Protein AF-A0A5C6TYP8-F1 (afdb_monomer_lite)

Sequence (154 aa):
MRGVDEVHIGLNDLHLEMKCRFMFQPLADGHVDRMAALLRDAQIPFGIGGVARVGEGLLPAELLLAEHARLGSTAAILSRTFHRQARSVHEIEAQMDFSDEVRKLREAYRAHCAAEPAVLESQHARVRAIVEQIVAKAAATGSGNTTATGNANG

Organism: NCBI:txid392597

Structure (mmCIF, N/CA/C/O backbone):
data_AF-A0A5C6TYP8-F1
#
_entry.id   AF-A0A5C6TYP8-F1
#
loop_
_atom_site.group_PDB
_atom_site.id
_atom_site.type_symbol
_atom_site.label_atom_id
_atom_site.label_alt_id
_atom_site.label_comp_id
_atom_site.label_asym_id
_atom_site.label_entity_id
_atom_site.label_seq_id
_atom_site.pdbx_PDB_ins_code
_atom_site.Cartn_x
_atom_site.Cartn_y
_atom_site.Cartn_z
_atom_site.occupancy
_atom_site.B_iso_or_equiv
_atom_site.auth_seq_id
_atom_site.auth_comp_id
_atom_site.auth_asym_id
_atom_site.auth_atom_id
_atom_site.pdbx_PDB_model_num
ATOM 1 N N . MET A 1 1 ? -9.714 -10.823 -21.431 1.00 51.03 1 MET A N 1
ATOM 2 C CA . MET A 1 1 ? -10.756 -9.774 -21.372 1.00 51.03 1 MET A CA 1
ATOM 3 C C . MET A 1 1 ? -10.316 -8.626 -22.273 1.00 51.03 1 MET A C 1
ATOM 5 O O . MET A 1 1 ? -9.172 -8.223 -22.163 1.00 51.03 1 MET A O 1
ATOM 9 N N . ARG A 1 2 ? -11.150 -8.158 -23.212 1.00 57.44 2 ARG A N 1
ATOM 10 C CA . ARG A 1 2 ? -10.905 -6.915 -23.969 1.00 57.44 2 ARG A CA 1
ATOM 11 C C . ARG A 1 2 ? -11.829 -5.856 -23.371 1.00 57.44 2 ARG A C 1
ATOM 13 O O . ARG A 1 2 ? -13.038 -6.038 -23.462 1.00 57.44 2 ARG A O 1
ATOM 20 N N . GLY A 1 3 ? -11.281 -4.827 -22.724 1.00 82.31 3 GLY A N 1
ATOM 21 C CA . GLY A 1 3 ? -12.069 -3.699 -22.207 1.00 82.31 3 GLY A CA 1
ATOM 22 C C . GLY A 1 3 ? -11.583 -3.063 -20.900 1.00 82.31 3 GLY A C 1
ATOM 23 O O . GLY A 1 3 ? -12.085 -2.002 -20.555 1.00 82.31 3 GLY A O 1
ATOM 24 N N . VAL A 1 4 ? -10.635 -3.676 -20.182 1.00 84.75 4 VAL A N 1
ATOM 25 C CA . VAL A 1 4 ? -10.037 -3.110 -18.960 1.00 84.75 4 VAL A CA 1
ATOM 26 C C . VAL A 1 4 ? -8.524 -3.269 -19.044 1.00 84.75 4 VAL A C 1
ATOM 28 O O . VAL A 1 4 ? -8.046 -4.398 -19.145 1.00 84.75 4 VAL A O 1
ATOM 31 N N . ASP A 1 5 ? -7.804 -2.148 -19.016 1.00 90.50 5 ASP A N 1
ATOM 32 C CA . ASP A 1 5 ? -6.338 -2.117 -19.102 1.00 90.50 5 ASP A CA 1
ATOM 33 C C . ASP A 1 5 ? -5.668 -2.197 -17.720 1.00 90.50 5 ASP A C 1
ATOM 35 O O . ASP A 1 5 ? -4.598 -2.784 -17.581 1.00 90.50 5 ASP A O 1
ATOM 39 N N . GLU A 1 6 ? -6.310 -1.645 -16.687 1.00 93.00 6 GLU A N 1
ATOM 40 C CA . GLU A 1 6 ? -5.842 -1.656 -15.299 1.00 93.00 6 GLU A CA 1
ATOM 41 C C . GLU A 1 6 ? -7.031 -1.496 -14.338 1.00 93.00 6 GLU A C 1
ATOM 43 O O . GLU A 1 6 ? -8.046 -0.881 -14.679 1.00 93.00 6 GLU A O 1
ATOM 48 N N . VAL A 1 7 ? -6.912 -2.038 -13.125 1.00 95.81 7 VAL A N 1
ATOM 49 C CA . VAL A 1 7 ? -7.909 -1.888 -12.054 1.00 95.81 7 VAL A CA 1
ATOM 50 C C . VAL A 1 7 ? -7.309 -1.152 -10.861 1.00 95.81 7 VAL A C 1
ATOM 52 O O . VAL A 1 7 ? -6.197 -1.439 -10.440 1.00 95.81 7 VAL A O 1
ATOM 55 N N . HIS A 1 8 ? -8.063 -0.244 -10.243 1.00 96.56 8 HIS A N 1
ATOM 56 C CA . HIS A 1 8 ? -7.688 0.338 -8.956 1.00 96.56 8 HIS A CA 1
ATOM 57 C C . HIS A 1 8 ? -8.699 -0.049 -7.873 1.00 96.56 8 HIS A C 1
ATOM 59 O O . HIS A 1 8 ? -9.886 0.248 -7.990 1.00 96.56 8 HIS A O 1
ATOM 65 N N . ILE A 1 9 ? -8.230 -0.695 -6.804 1.00 96.38 9 ILE A N 1
ATOM 66 C CA . ILE A 1 9 ? -9.066 -1.099 -5.670 1.00 96.38 9 ILE A CA 1
ATOM 67 C C . ILE A 1 9 ? -9.097 0.038 -4.643 1.00 96.38 9 ILE A C 1
ATOM 69 O O . ILE A 1 9 ? -8.166 0.221 -3.853 1.00 96.38 9 ILE A O 1
ATOM 73 N N . GLY A 1 10 ? -10.193 0.797 -4.639 1.00 94.25 10 GLY A N 1
ATOM 74 C CA . GLY A 1 10 ? -10.427 1.886 -3.691 1.00 94.25 10 GLY A CA 1
ATOM 75 C C . GLY A 1 10 ? -10.745 1.377 -2.283 1.00 94.25 10 GLY A C 1
ATOM 76 O O . GLY A 1 10 ? 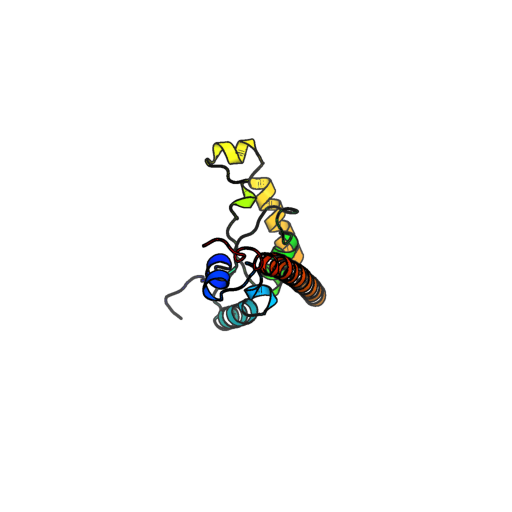-11.879 1.009 -1.991 1.00 94.25 10 GLY A O 1
ATOM 77 N N . LEU A 1 11 ? -9.762 1.398 -1.374 1.00 94.38 11 LEU A N 1
ATOM 78 C CA . LEU A 1 11 ? -9.968 0.974 0.023 1.00 94.38 11 LEU A CA 1
ATOM 79 C C . LEU A 1 11 ? -10.905 1.911 0.800 1.00 94.38 11 LEU A C 1
ATOM 81 O O . LEU A 1 11 ? -11.602 1.480 1.718 1.00 94.38 11 LEU A O 1
ATOM 85 N N . ASN A 1 12 ? -10.946 3.196 0.432 1.00 91.75 12 ASN A N 1
ATOM 86 C CA . ASN A 1 12 ? -11.878 4.144 1.033 1.00 91.75 12 ASN A CA 1
ATOM 87 C C . ASN A 1 12 ? -13.332 3.752 0.737 1.00 91.75 12 ASN A C 1
ATOM 89 O O . ASN A 1 12 ? -14.139 3.632 1.646 1.00 91.75 12 ASN A O 1
ATOM 93 N N . ASP A 1 13 ? -13.666 3.516 -0.519 1.00 93.69 13 ASP A N 1
ATOM 94 C CA . ASP A 1 13 ? -15.040 3.198 -0.898 1.00 93.69 13 ASP A CA 1
ATOM 95 C C . ASP A 1 13 ? -15.428 1.803 -0.396 1.00 93.69 13 ASP A C 1
ATOM 97 O O . ASP A 1 13 ? -16.484 1.634 0.213 1.00 93.69 13 ASP A O 1
ATOM 101 N N . LEU A 1 14 ? -14.509 0.837 -0.508 1.00 94.88 14 LEU A N 1
ATOM 102 C CA . LEU A 1 14 ? -14.729 -0.536 -0.064 1.00 94.88 14 LEU A CA 1
ATOM 103 C C . LEU A 1 14 ? -15.031 -0.636 1.439 1.00 94.88 14 LEU A C 1
ATOM 105 O O . LEU A 1 14 ? -15.974 -1.319 1.829 1.00 94.88 14 LEU A O 1
ATOM 109 N N . HIS A 1 15 ? -14.264 0.040 2.303 1.00 95.38 15 HIS A N 1
ATOM 110 C CA . HIS A 1 15 ? -14.510 -0.049 3.748 1.00 95.38 15 HIS A CA 1
ATOM 111 C C . HIS A 1 15 ? -15.841 0.606 4.149 1.00 95.38 15 HIS A C 1
ATOM 113 O O . HIS A 1 15 ? -16.496 0.118 5.069 1.00 95.38 15 HIS A O 1
ATOM 119 N N . LEU A 1 16 ? -16.248 1.685 3.467 1.00 96.06 16 LEU A N 1
ATOM 120 C CA . LEU A 1 16 ? -17.529 2.349 3.712 1.00 96.06 16 LEU A CA 1
ATOM 121 C C . LEU A 1 16 ? -18.694 1.457 3.282 1.00 96.06 16 LEU A C 1
ATOM 123 O O . LEU A 1 16 ? -19.631 1.263 4.056 1.00 96.06 16 LEU A O 1
ATOM 127 N N . GLU A 1 17 ? -18.613 0.872 2.086 1.00 96.88 17 GLU A N 1
ATOM 128 C CA . GLU A 1 17 ? -19.635 -0.033 1.555 1.00 96.88 17 GLU A CA 1
ATOM 129 C C . GLU A 1 17 ? -19.796 -1.281 2.434 1.00 96.88 17 GLU A C 1
ATOM 131 O O . GLU A 1 17 ? -20.910 -1.701 2.752 1.00 96.88 17 GLU A O 1
ATOM 136 N N . MET A 1 18 ? -18.680 -1.816 2.929 1.00 96.19 18 MET A N 1
ATOM 137 C CA . MET A 1 18 ? -18.655 -2.954 3.846 1.00 96.19 18 MET A CA 1
ATOM 138 C C . MET A 1 18 ? -18.978 -2.596 5.304 1.00 96.19 18 MET A C 1
ATOM 140 O O . MET A 1 18 ? -19.032 -3.488 6.152 1.00 96.19 18 MET A O 1
ATOM 144 N N . LYS A 1 19 ? -19.190 -1.311 5.624 1.00 96.12 19 LYS A N 1
ATOM 145 C CA . LYS A 1 19 ? -19.410 -0.808 6.994 1.00 96.12 19 LYS A CA 1
ATOM 146 C C . LYS A 1 19 ? -18.294 -1.215 7.968 1.00 96.12 19 LYS A C 1
ATOM 148 O O . LYS A 1 19 ? -18.534 -1.442 9.158 1.00 96.12 19 LYS A O 1
ATOM 153 N N . CYS A 1 20 ? -17.066 -1.313 7.465 1.00 95.69 20 CYS A N 1
ATOM 154 C CA . CYS A 1 20 ? -15.876 -1.549 8.269 1.00 95.69 20 CYS A CA 1
ATOM 155 C C . CYS A 1 20 ? -15.574 -0.329 9.148 1.00 95.69 20 CYS A C 1
ATOM 157 O O . CYS A 1 20 ? -15.878 0.811 8.799 1.00 95.69 20 CYS A O 1
ATOM 159 N N . ARG A 1 21 ? -14.916 -0.556 10.289 1.00 94.56 21 ARG A N 1
ATOM 160 C CA . ARG A 1 21 ? -14.578 0.525 11.234 1.00 94.56 21 ARG A CA 1
ATOM 161 C C . ARG A 1 21 ? -13.297 1.263 10.859 1.00 94.56 21 ARG A C 1
ATOM 163 O O . ARG A 1 21 ? -13.044 2.347 11.375 1.00 94.56 21 ARG A O 1
ATOM 170 N N . PHE A 1 22 ? -12.481 0.669 9.991 1.00 94.00 22 PHE A N 1
ATOM 171 C CA . PHE A 1 22 ? -11.209 1.229 9.563 1.00 94.00 22 PHE A CA 1
ATOM 172 C C . PHE A 1 22 ? -10.930 0.948 8.083 1.00 94.00 22 PHE A C 1
ATOM 174 O O . PHE A 1 22 ? -11.263 -0.118 7.570 1.00 94.00 22 PHE A O 1
ATOM 181 N N . MET A 1 23 ? -10.270 1.897 7.413 1.00 93.38 23 MET A N 1
ATOM 182 C CA . MET A 1 23 ? -10.040 1.879 5.964 1.00 93.38 23 MET A CA 1
ATOM 183 C C . MET A 1 23 ? -9.256 0.659 5.470 1.00 93.38 23 MET A C 1
ATOM 185 O O . MET A 1 23 ? -9.561 0.122 4.412 1.00 93.38 23 MET A O 1
ATOM 189 N N . PHE A 1 24 ? -8.263 0.199 6.235 1.00 95.00 24 PHE A N 1
ATOM 190 C CA . PHE A 1 24 ? -7.433 -0.956 5.865 1.00 95.00 24 PHE A CA 1
ATOM 191 C C . PHE A 1 24 ? -7.983 -2.290 6.384 1.00 95.00 24 PHE A C 1
ATOM 193 O O . PHE A 1 24 ? -7.334 -3.322 6.247 1.00 95.00 24 PHE A O 1
ATOM 200 N N . GLN A 1 25 ? -9.184 -2.300 6.962 1.00 95.88 25 GLN A N 1
ATOM 201 C CA . GLN A 1 25 ? -9.807 -3.532 7.433 1.00 95.88 25 GLN A CA 1
ATOM 202 C C . GLN A 1 25 ? -10.112 -4.529 6.294 1.00 95.88 25 GLN A C 1
ATOM 204 O O . GLN A 1 25 ? -9.739 -5.687 6.445 1.00 95.88 25 GLN A O 1
ATOM 209 N N . PRO A 1 26 ? -10.639 -4.128 5.116 1.00 97.06 26 PRO A N 1
ATOM 210 C CA . PRO A 1 26 ? -10.813 -5.060 3.995 1.00 97.06 26 PRO A CA 1
ATOM 211 C C . PRO A 1 26 ? -9.506 -5.719 3.520 1.00 97.06 26 PRO A C 1
ATOM 213 O O . PRO A 1 26 ? -9.529 -6.840 3.009 1.00 97.06 26 PRO A O 1
ATOM 216 N N . LEU A 1 27 ? -8.370 -5.031 3.686 1.00 96.56 27 LEU A N 1
ATOM 217 C CA . LEU A 1 27 ? -7.038 -5.574 3.410 1.00 96.56 27 LEU A CA 1
ATOM 218 C C . LEU A 1 27 ? -6.649 -6.617 4.468 1.00 96.56 27 LEU A C 1
ATOM 220 O O . LEU A 1 27 ? -6.314 -7.742 4.121 1.00 96.56 27 LEU A O 1
ATOM 224 N N . ALA A 1 28 ? -6.771 -6.280 5.754 1.00 96.50 28 ALA A N 1
ATOM 225 C CA . ALA A 1 28 ? -6.452 -7.191 6.858 1.00 96.50 28 ALA A CA 1
ATOM 226 C C . ALA A 1 28 ? -7.358 -8.439 6.923 1.00 96.50 28 ALA A C 1
ATOM 228 O O . ALA A 1 28 ? -6.905 -9.505 7.345 1.00 96.50 28 ALA A O 1
ATOM 229 N N . ASP A 1 29 ? -8.614 -8.311 6.491 1.00 96.75 29 ASP A N 1
ATOM 230 C CA . ASP A 1 29 ? -9.624 -9.379 6.475 1.00 96.75 29 ASP A CA 1
ATOM 231 C C . ASP A 1 29 ? -9.540 -10.251 5.196 1.00 96.75 29 ASP A C 1
ATOM 233 O O . ASP A 1 29 ? -10.336 -11.173 4.988 1.00 96.75 29 ASP A O 1
ATOM 237 N N . GLY A 1 30 ? -8.582 -9.972 4.305 1.00 97.25 30 GLY A N 1
ATOM 238 C CA . GLY A 1 30 ? -8.305 -10.784 3.119 1.00 97.25 30 GLY A CA 1
ATOM 239 C C . GLY A 1 30 ? -9.272 -10.585 1.947 1.00 97.25 30 GLY A C 1
ATOM 240 O O . GLY A 1 30 ? -9.316 -11.410 1.032 1.00 97.25 30 GLY A O 1
ATOM 241 N N . HIS A 1 31 ? -10.086 -9.522 1.943 1.00 97.56 31 HIS A N 1
ATOM 242 C CA . HIS A 1 31 ? -10.939 -9.205 0.789 1.00 97.56 31 HIS A CA 1
ATOM 243 C C . HIS A 1 31 ? -10.095 -8.767 -0.406 1.00 97.56 31 HIS A C 1
ATOM 245 O O . HIS A 1 31 ? -10.338 -9.213 -1.529 1.00 97.56 31 HIS A O 1
ATOM 251 N N . VAL A 1 32 ? -9.083 -7.935 -0.150 1.00 97.88 32 VAL A N 1
ATOM 252 C CA . VAL A 1 32 ? -8.146 -7.459 -1.176 1.00 97.88 32 VAL A CA 1
ATOM 253 C C . VAL A 1 32 ? -7.323 -8.613 -1.742 1.00 97.88 32 VAL A C 1
ATOM 255 O O . VAL A 1 32 ? -7.154 -8.674 -2.952 1.00 97.88 32 VAL A O 1
ATOM 258 N N . ASP A 1 33 ? -6.914 -9.583 -0.923 1.00 98.25 33 ASP A N 1
ATOM 259 C CA . ASP A 1 33 ? -6.196 -10.785 -1.362 1.00 98.25 33 ASP A CA 1
ATOM 260 C C . ASP A 1 33 ? -6.972 -11.580 -2.412 1.00 98.25 33 ASP A C 1
ATOM 262 O O . ASP A 1 33 ? -6.413 -11.965 -3.441 1.00 98.25 33 ASP A O 1
ATOM 266 N N . ARG A 1 34 ? -8.278 -11.780 -2.188 1.00 98.12 34 ARG A N 1
ATOM 267 C CA . ARG A 1 34 ? -9.154 -12.478 -3.140 1.00 98.12 34 ARG A CA 1
ATOM 268 C C . ARG A 1 34 ? -9.274 -11.716 -4.457 1.00 98.12 34 ARG A C 1
ATOM 270 O O . ARG A 1 34 ? -9.165 -12.322 -5.517 1.00 98.12 34 ARG A O 1
ATOM 277 N N . MET A 1 35 ? -9.462 -10.397 -4.400 1.00 97.44 35 MET A N 1
ATOM 278 C CA . MET A 1 35 ? -9.522 -9.557 -5.603 1.00 97.44 35 MET A CA 1
ATOM 279 C C . MET A 1 35 ? -8.189 -9.556 -6.359 1.00 97.44 35 MET A C 1
ATOM 281 O O . MET A 1 35 ? -8.168 -9.735 -7.573 1.00 97.44 35 MET A O 1
ATOM 285 N N . ALA A 1 36 ? -7.074 -9.420 -5.642 1.00 97.94 36 ALA A N 1
ATOM 286 C CA . ALA A 1 36 ? -5.734 -9.446 -6.207 1.00 97.94 36 ALA A CA 1
ATOM 287 C C . ALA A 1 36 ? -5.432 -10.791 -6.881 1.00 97.94 36 ALA A C 1
ATOM 289 O O . ALA A 1 36 ? -4.877 -10.805 -7.973 1.00 97.94 36 ALA A O 1
ATOM 290 N N . ALA A 1 37 ? -5.834 -11.917 -6.281 1.00 98.06 37 ALA A N 1
ATOM 291 C CA . ALA A 1 37 ? -5.700 -13.233 -6.904 1.00 98.06 37 ALA A CA 1
ATOM 292 C C . ALA A 1 37 ? -6.446 -13.312 -8.242 1.00 98.06 37 ALA A C 1
ATOM 294 O O . ALA A 1 37 ? -5.838 -13.668 -9.245 1.00 98.06 37 ALA A O 1
ATOM 295 N N . LEU A 1 38 ? -7.709 -12.876 -8.289 1.00 97.06 38 LEU A N 1
ATOM 296 C CA . LEU A 1 38 ? -8.496 -12.852 -9.528 1.00 97.06 38 LEU A CA 1
ATOM 297 C C . LEU A 1 38 ? -7.855 -11.977 -10.617 1.00 97.06 38 LEU A C 1
ATOM 299 O O . LEU A 1 38 ? -7.835 -12.359 -11.786 1.00 97.06 38 LEU A O 1
ATOM 303 N N . LEU A 1 39 ? -7.323 -10.810 -10.243 1.00 96.81 39 LEU A N 1
ATOM 304 C CA . LEU A 1 39 ? -6.669 -9.886 -11.175 1.00 96.81 39 LEU A CA 1
ATOM 305 C C . LEU A 1 39 ? -5.347 -10.452 -11.700 1.00 96.81 39 LEU A C 1
ATOM 307 O O . LEU A 1 39 ? -5.091 -10.384 -12.902 1.00 96.81 39 LEU A O 1
ATOM 311 N N . ARG A 1 40 ? -4.545 -11.077 -10.830 1.00 96.50 40 ARG A N 1
ATOM 312 C CA . ARG A 1 40 ? -3.323 -11.779 -11.238 1.00 96.50 40 ARG A CA 1
ATOM 313 C C . ARG A 1 40 ? -3.640 -12.957 -12.151 1.00 96.50 40 ARG A C 1
ATOM 315 O O . ARG A 1 40 ? -3.020 -13.062 -13.201 1.00 96.50 40 ARG A O 1
ATOM 322 N N . ASP A 1 41 ? -4.621 -13.793 -11.829 1.00 96.19 41 ASP A N 1
ATOM 323 C CA . ASP A 1 41 ? -5.010 -14.932 -12.673 1.00 96.19 41 ASP A CA 1
ATOM 324 C C . ASP A 1 41 ? -5.497 -14.470 -14.057 1.00 96.19 41 ASP A C 1
ATOM 326 O O . ASP A 1 41 ? -5.215 -15.103 -15.074 1.00 96.19 41 ASP A O 1
ATOM 330 N N . ALA A 1 42 ? -6.166 -13.314 -14.113 1.00 94.44 42 ALA A N 1
ATOM 331 C CA . ALA A 1 42 ? -6.591 -12.674 -15.354 1.00 94.44 42 ALA A CA 1
ATOM 332 C C . ALA A 1 42 ? -5.479 -11.886 -16.078 1.00 94.44 42 ALA A C 1
ATOM 334 O O . ALA A 1 42 ? -5.724 -11.390 -17.179 1.00 94.44 42 ALA A O 1
ATOM 335 N N . GLN A 1 43 ? -4.283 -11.772 -15.486 1.00 94.38 43 GLN A N 1
ATOM 336 C CA . GLN A 1 43 ? -3.155 -10.963 -15.970 1.00 94.38 43 GLN A CA 1
ATOM 337 C C . GLN A 1 43 ? -3.524 -9.483 -16.187 1.00 94.38 43 GLN A C 1
ATOM 339 O O . GLN A 1 43 ? -3.080 -8.852 -17.145 1.00 94.38 43 GLN A O 1
ATOM 344 N N . ILE A 1 44 ? -4.353 -8.930 -15.297 1.00 95.38 44 ILE A N 1
ATOM 345 C CA . ILE A 1 44 ? -4.767 -7.523 -15.306 1.00 95.38 44 ILE A CA 1
ATOM 346 C C . ILE A 1 44 ? -3.937 -6.770 -14.254 1.00 95.38 44 ILE A C 1
ATOM 348 O O . ILE A 1 44 ? -4.042 -7.096 -13.067 1.00 95.38 44 ILE A O 1
ATOM 352 N N . PRO A 1 45 ? -3.118 -5.774 -14.648 1.00 96.38 45 PRO A N 1
ATOM 353 C CA . PRO A 1 45 ? -2.412 -4.909 -13.708 1.00 96.38 45 PRO A CA 1
ATOM 354 C C . PRO A 1 45 ? -3.378 -4.221 -12.748 1.00 96.38 45 PRO A C 1
ATOM 356 O O . PRO A 1 45 ? -4.521 -3.917 -13.109 1.00 96.38 45 PRO A O 1
ATOM 359 N N . PHE A 1 46 ? -2.925 -3.961 -11.521 1.00 97.88 46 PHE A N 1
ATOM 360 C CA . PHE A 1 46 ? -3.780 -3.290 -10.556 1.00 97.88 46 PHE A CA 1
ATOM 361 C C . PHE A 1 46 ? -3.053 -2.484 -9.481 1.00 97.88 46 PHE A C 1
ATOM 363 O O . PHE A 1 46 ? -1.955 -2.811 -9.018 1.00 97.88 46 PHE A O 1
ATOM 370 N N . GLY A 1 47 ? -3.741 -1.448 -9.016 1.00 97.06 47 GLY A N 1
ATOM 371 C CA . GLY A 1 47 ? -3.388 -0.651 -7.853 1.00 97.06 47 GLY A CA 1
ATOM 372 C C . GLY A 1 47 ? -4.304 -0.911 -6.661 1.00 97.06 47 GLY A C 1
ATOM 373 O O . GLY A 1 47 ? -5.449 -1.329 -6.834 1.00 97.06 47 GLY A O 1
ATOM 374 N N . ILE A 1 48 ? -3.830 -0.615 -5.451 1.00 95.81 48 ILE A N 1
ATOM 375 C CA . ILE A 1 48 ? -4.660 -0.636 -4.237 1.00 95.81 48 ILE A CA 1
ATOM 376 C C . ILE A 1 48 ? -4.483 0.656 -3.438 1.00 95.81 48 ILE A C 1
ATOM 378 O O . ILE A 1 48 ? -3.367 1.117 -3.232 1.00 95.81 48 ILE A O 1
ATOM 382 N N . GLY A 1 49 ? -5.589 1.227 -2.967 1.00 89.25 49 GLY A N 1
ATOM 383 C CA . GLY A 1 49 ? -5.600 2.313 -1.988 1.00 89.25 49 GLY A CA 1
ATOM 384 C C . GLY A 1 49 ? -4.714 3.525 -2.308 1.00 89.25 49 GLY A C 1
ATOM 385 O O . GLY A 1 49 ? -4.386 3.839 -3.453 1.00 89.25 49 GLY A O 1
ATOM 386 N N . GLY A 1 50 ? -4.349 4.246 -1.247 1.00 86.12 50 GLY A N 1
ATOM 387 C CA . GLY A 1 50 ? -3.436 5.372 -1.346 1.00 86.12 50 GLY A CA 1
ATOM 388 C C . GLY A 1 50 ? -2.365 5.350 -0.269 1.00 86.12 50 GLY A C 1
ATOM 389 O O . GLY A 1 50 ? -2.584 4.846 0.832 1.00 86.12 50 GLY A O 1
ATOM 390 N N . VAL A 1 51 ? -1.209 5.917 -0.598 1.00 87.00 51 VAL A N 1
ATOM 391 C CA . VAL A 1 51 ? -0.006 5.885 0.241 1.00 87.00 51 VAL A CA 1
ATOM 392 C C . VAL A 1 51 ? 0.285 7.295 0.769 1.00 87.00 51 VAL A C 1
ATOM 394 O O . VAL A 1 51 ? 0.112 8.297 0.067 1.00 87.00 51 VAL A O 1
ATOM 397 N N . ALA A 1 52 ? 0.621 7.398 2.056 1.00 85.56 52 ALA A N 1
ATOM 398 C CA . ALA A 1 52 ? 1.124 8.626 2.679 1.00 85.56 52 ALA A CA 1
ATOM 399 C C . ALA A 1 52 ? 2.653 8.694 2.537 1.00 85.56 52 ALA A C 1
ATOM 401 O O . ALA A 1 52 ? 3.251 7.869 1.852 1.00 85.56 52 ALA A O 1
ATOM 402 N N . ARG A 1 53 ? 3.312 9.679 3.148 1.00 81.62 53 ARG A N 1
ATOM 403 C CA . ARG A 1 53 ? 4.778 9.660 3.194 1.00 81.62 53 ARG A CA 1
ATOM 404 C C . ARG A 1 53 ? 5.281 8.553 4.114 1.00 81.62 53 ARG A C 1
ATOM 406 O O . ARG A 1 53 ? 4.577 8.104 5.018 1.00 81.62 53 ARG A O 1
ATOM 413 N N . VAL A 1 54 ? 6.521 8.148 3.867 1.00 75.25 54 VAL A N 1
ATOM 414 C CA . VAL A 1 54 ? 7.318 7.266 4.733 1.00 75.25 54 VAL A CA 1
ATOM 415 C C . VAL A 1 54 ? 7.256 7.797 6.173 1.00 75.25 54 VAL A C 1
ATOM 417 O O . VAL A 1 54 ? 7.460 8.990 6.402 1.00 75.25 54 VAL A O 1
ATOM 420 N N . GLY A 1 55 ? 6.897 6.939 7.131 1.00 69.38 55 GLY A N 1
ATOM 421 C CA . GLY A 1 55 ? 6.716 7.310 8.540 1.00 69.38 55 GLY A CA 1
ATOM 422 C C . GLY A 1 55 ? 5.450 8.108 8.905 1.00 69.38 55 GLY A C 1
ATOM 423 O O . GLY A 1 55 ? 5.286 8.450 10.076 1.00 69.38 55 GLY A O 1
ATOM 424 N N . GLU A 1 56 ? 4.540 8.399 7.967 1.00 74.75 56 GLU A N 1
ATOM 425 C CA . GLU A 1 56 ? 3.265 9.083 8.243 1.00 74.75 56 GLU A CA 1
ATOM 426 C C . GLU A 1 56 ? 2.053 8.132 8.125 1.00 74.75 56 GLU A C 1
ATOM 428 O O . GLU A 1 56 ? 2.061 7.163 7.366 1.00 74.75 56 GLU A O 1
ATOM 433 N N . GLY A 1 57 ? 0.969 8.439 8.852 1.00 77.06 57 GLY A N 1
ATOM 434 C CA . GLY A 1 57 ? -0.287 7.673 8.849 1.00 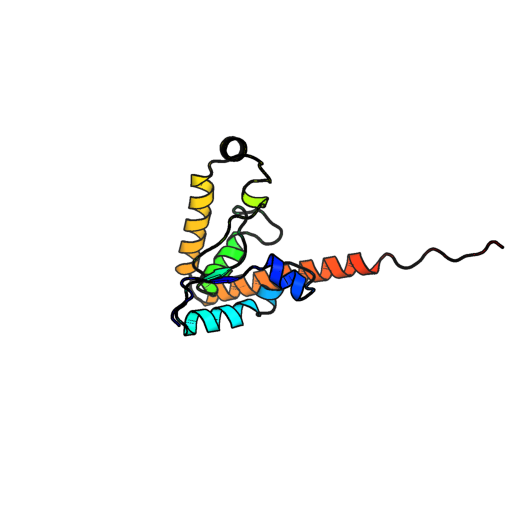77.06 57 GLY A CA 1
ATOM 435 C C . GLY A 1 57 ? -0.478 6.762 10.069 1.00 77.06 57 GLY A C 1
ATOM 436 O O . GLY A 1 57 ? 0.456 6.472 10.808 1.00 77.06 57 GLY A O 1
ATOM 437 N N . LEU A 1 58 ? -1.721 6.318 10.302 1.00 82.06 58 LEU A N 1
ATOM 438 C CA . LEU A 1 58 ? -2.035 5.352 11.373 1.00 82.06 58 LEU A CA 1
ATOM 439 C C . LEU A 1 58 ? -1.475 3.955 11.073 1.00 82.06 58 LEU A C 1
ATOM 441 O O . LEU A 1 58 ? -1.151 3.207 11.991 1.00 82.06 58 LEU A O 1
ATOM 445 N N . LEU A 1 59 ? -1.373 3.620 9.787 1.00 87.56 59 LEU A N 1
ATOM 446 C CA . LEU A 1 59 ? -0.643 2.467 9.286 1.00 87.56 59 LEU A CA 1
ATOM 447 C C . LEU A 1 59 ? 0.558 3.006 8.488 1.00 87.56 59 LEU A C 1
ATOM 449 O O . LEU A 1 59 ? 0.324 3.751 7.534 1.00 87.56 59 LEU A O 1
ATOM 453 N N . PRO A 1 60 ? 1.807 2.683 8.877 1.00 90.00 60 PRO A N 1
ATOM 454 C CA . PRO A 1 60 ? 3.006 3.176 8.202 1.00 90.00 60 PRO A CA 1
ATOM 455 C C . PRO A 1 60 ? 3.005 2.885 6.699 1.00 90.00 60 PRO A C 1
ATOM 457 O O . PRO A 1 60 ? 2.663 1.776 6.276 1.00 90.00 60 PRO A O 1
ATOM 460 N N . ALA A 1 61 ? 3.423 3.865 5.897 1.00 90.31 61 ALA A N 1
ATOM 461 C CA . ALA A 1 61 ? 3.467 3.747 4.441 1.00 90.31 61 ALA A CA 1
ATOM 462 C C . ALA A 1 61 ? 4.331 2.565 3.966 1.00 90.31 61 ALA A C 1
ATOM 464 O O . ALA A 1 61 ? 3.989 1.904 2.995 1.00 90.31 61 ALA A O 1
ATOM 465 N N . GLU A 1 62 ? 5.405 2.238 4.675 1.00 91.75 62 GLU A N 1
ATOM 466 C CA . GLU A 1 62 ? 6.312 1.127 4.382 1.00 91.75 62 GLU A CA 1
ATOM 467 C C . GLU A 1 62 ? 5.599 -0.225 4.490 1.00 91.75 62 GLU A C 1
ATOM 469 O O . GLU A 1 62 ? 5.779 -1.094 3.641 1.00 91.75 62 GLU A O 1
ATOM 474 N N . LEU A 1 63 ? 4.723 -0.385 5.487 1.00 94.31 63 LEU A N 1
ATOM 475 C CA . LEU A 1 63 ? 3.903 -1.590 5.613 1.00 94.31 63 LEU A CA 1
ATOM 476 C C . LEU A 1 63 ? 2.874 -1.691 4.484 1.00 94.31 63 LEU A C 1
ATOM 478 O O . LEU A 1 63 ? 2.600 -2.786 4.004 1.00 94.31 63 LEU A O 1
ATOM 482 N N . LEU A 1 64 ? 2.342 -0.560 4.017 1.00 94.50 64 LEU A N 1
ATOM 483 C CA . LEU A 1 64 ? 1.465 -0.543 2.847 1.00 94.50 64 LEU A CA 1
ATOM 484 C C . LEU A 1 64 ? 2.219 -0.913 1.571 1.00 94.50 64 LEU A C 1
ATOM 486 O O . LEU A 1 64 ? 1.719 -1.704 0.778 1.00 94.50 64 LEU A O 1
ATOM 490 N N . LEU A 1 65 ? 3.437 -0.404 1.381 1.00 95.62 65 LEU A N 1
ATOM 491 C CA . LEU A 1 65 ? 4.280 -0.773 0.243 1.00 95.62 65 LEU A CA 1
ATOM 492 C C . LEU A 1 65 ? 4.656 -2.263 0.267 1.00 95.62 65 LEU A C 1
ATOM 494 O O . LEU A 1 65 ? 4.703 -2.886 -0.794 1.00 95.62 65 LEU A O 1
ATOM 498 N N . ALA A 1 66 ? 4.855 -2.851 1.451 1.00 96.56 66 ALA A N 1
ATOM 499 C CA . ALA A 1 66 ? 5.009 -4.297 1.596 1.00 96.56 66 ALA A CA 1
ATOM 500 C C . ALA A 1 66 ? 3.746 -5.060 1.157 1.00 96.56 66 ALA A C 1
ATOM 502 O O . ALA A 1 66 ? 3.867 -6.060 0.455 1.00 96.56 66 ALA A O 1
ATOM 503 N N . GLU A 1 67 ? 2.545 -4.573 1.486 1.00 97.81 67 GLU A N 1
ATOM 504 C CA . GLU A 1 67 ? 1.286 -5.165 1.004 1.00 97.81 67 GLU A CA 1
ATOM 505 C C . GLU A 1 67 ? 1.132 -5.042 -0.516 1.00 97.81 67 GLU A C 1
ATOM 507 O O . GLU A 1 67 ? 0.713 -6.002 -1.162 1.00 97.81 67 GLU A O 1
ATOM 512 N N . HIS A 1 68 ? 1.531 -3.913 -1.116 1.00 97.69 68 HIS A N 1
ATOM 513 C CA . HIS A 1 68 ? 1.570 -3.788 -2.575 1.00 97.69 68 HIS A CA 1
ATOM 514 C C . HIS A 1 68 ? 2.468 -4.861 -3.200 1.00 97.69 68 HIS A C 1
ATOM 516 O O . HIS A 1 68 ? 2.038 -5.543 -4.130 1.00 97.69 68 HIS A O 1
ATOM 522 N N . ALA A 1 69 ? 3.686 -5.042 -2.677 1.00 97.81 69 ALA A N 1
ATOM 523 C CA . ALA A 1 69 ? 4.615 -6.056 -3.168 1.00 97.81 69 ALA A CA 1
ATOM 524 C C . ALA A 1 69 ? 4.060 -7.479 -2.980 1.00 97.81 69 ALA A C 1
ATOM 526 O O . ALA A 1 69 ? 4.034 -8.254 -3.933 1.00 97.81 69 ALA A O 1
ATOM 527 N N . ARG A 1 70 ? 3.537 -7.797 -1.787 1.00 98.25 70 ARG A N 1
ATOM 528 C CA . ARG A 1 70 ? 2.947 -9.106 -1.450 1.00 98.25 70 ARG A CA 1
ATOM 529 C C . ARG A 1 70 ? 1.786 -9.472 -2.369 1.00 98.25 70 ARG A C 1
ATOM 531 O O . ARG A 1 70 ? 1.670 -10.611 -2.812 1.00 98.25 70 ARG A O 1
ATOM 538 N N . LEU A 1 71 ? 0.926 -8.502 -2.666 1.00 98.00 71 LEU A N 1
ATOM 539 C CA . LEU A 1 71 ? -0.243 -8.705 -3.512 1.00 98.00 71 LEU A CA 1
ATOM 540 C C . LEU A 1 71 ? 0.098 -8.665 -5.008 1.00 98.00 71 LEU A C 1
ATOM 542 O O . LEU A 1 71 ? -0.711 -9.123 -5.811 1.00 98.00 71 LEU A O 1
ATOM 546 N N . GLY A 1 72 ? 1.264 -8.154 -5.406 1.00 97.56 72 GLY A N 1
ATOM 547 C CA . GLY A 1 72 ? 1.598 -7.913 -6.813 1.00 97.56 72 GLY A CA 1
ATOM 548 C C . GLY A 1 72 ? 0.915 -6.670 -7.395 1.00 97.56 72 GLY A C 1
ATOM 549 O O . GLY A 1 72 ? 0.716 -6.585 -8.602 1.00 97.56 72 GLY A O 1
ATOM 550 N N . SER A 1 73 ? 0.536 -5.716 -6.543 1.00 97.62 73 SER A N 1
ATOM 551 C CA . SER A 1 73 ? 0.004 -4.425 -6.971 1.00 97.62 73 SER A CA 1
ATOM 552 C C . SER A 1 73 ? 1.127 -3.530 -7.500 1.00 97.62 73 SER A C 1
ATOM 554 O O . SER A 1 73 ? 2.184 -3.428 -6.878 1.00 97.62 73 SER A O 1
ATOM 556 N N . THR A 1 74 ? 0.883 -2.850 -8.620 1.00 95.25 74 THR A N 1
ATOM 557 C CA . THR A 1 74 ? 1.879 -2.058 -9.365 1.00 95.25 74 THR A CA 1
ATOM 558 C C . THR A 1 74 ? 1.630 -0.551 -9.340 1.00 95.25 74 THR A C 1
ATOM 560 O O . THR A 1 74 ? 2.458 0.211 -9.837 1.00 95.25 74 THR A O 1
ATOM 563 N N . ALA A 1 75 ? 0.511 -0.107 -8.764 1.00 94.38 75 ALA A N 1
ATOM 564 C CA . ALA A 1 75 ? 0.118 1.298 -8.734 1.00 94.38 75 ALA A CA 1
ATOM 565 C C . ALA A 1 75 ? -0.476 1.709 -7.379 1.00 94.38 75 ALA A C 1
ATOM 567 O O . ALA A 1 75 ? -1.131 0.924 -6.693 1.00 94.38 75 ALA A O 1
ATOM 568 N N . ALA A 1 76 ? -0.277 2.972 -7.010 1.00 92.75 76 ALA A N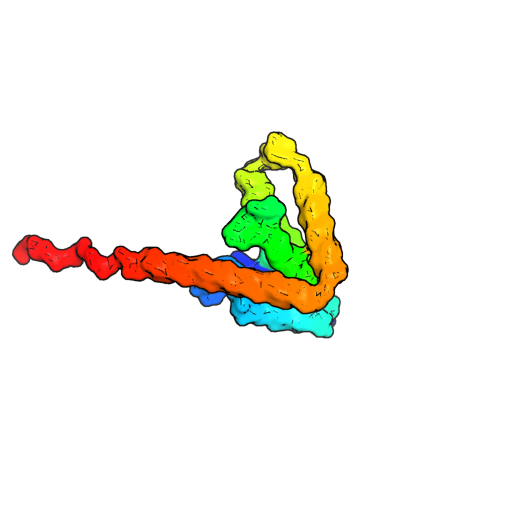 1
ATOM 569 C CA . ALA A 1 76 ? -0.860 3.584 -5.822 1.00 92.75 76 ALA A CA 1
ATOM 570 C C . ALA A 1 76 ? -1.210 5.047 -6.106 1.00 92.75 76 ALA A C 1
ATOM 572 O O . ALA A 1 76 ? -0.520 5.718 -6.876 1.00 92.75 76 ALA A O 1
ATOM 573 N N . ILE A 1 77 ? -2.251 5.555 -5.447 1.00 91.88 77 ILE A N 1
ATOM 574 C CA . ILE A 1 77 ? -2.580 6.983 -5.462 1.00 91.88 77 ILE A CA 1
ATOM 575 C C . ILE A 1 77 ? -1.883 7.661 -4.276 1.00 91.88 77 ILE A C 1
ATOM 577 O O . ILE A 1 77 ? -1.855 7.128 -3.167 1.00 91.88 77 ILE A O 1
ATOM 581 N N . LEU A 1 78 ? -1.324 8.856 -4.466 1.00 90.25 78 LEU A N 1
ATOM 582 C CA . LEU A 1 78 ? -0.793 9.631 -3.342 1.00 90.25 78 LEU A CA 1
ATOM 583 C C . LEU A 1 78 ? -1.955 10.189 -2.514 1.00 90.25 78 LEU A C 1
ATOM 585 O O . LEU A 1 78 ? -2.832 10.885 -3.026 1.00 90.25 78 LEU A O 1
ATOM 589 N N . SER A 1 79 ? -1.986 9.850 -1.227 1.00 86.94 79 SER A N 1
ATOM 590 C CA . SER A 1 79 ? -3.074 10.247 -0.331 1.00 86.94 79 SER A CA 1
ATOM 591 C C . SER A 1 79 ? -3.049 11.748 -0.019 1.00 86.94 79 SER A C 1
ATOM 593 O O . SER A 1 79 ? -2.016 12.406 -0.107 1.00 86.94 79 SER A O 1
ATOM 595 N N . ARG A 1 80 ? -4.169 12.298 0.468 1.00 82.31 80 ARG A N 1
ATOM 596 C CA . ARG A 1 80 ? -4.225 13.706 0.918 1.00 82.31 80 ARG A CA 1
ATOM 597 C C . ARG A 1 80 ? -3.222 14.041 2.025 1.00 82.31 80 ARG A C 1
ATOM 599 O O . ARG A 1 80 ? -2.758 15.175 2.134 1.00 82.31 80 ARG A O 1
ATOM 606 N N . THR A 1 81 ? -2.888 13.050 2.848 1.00 83.12 81 THR A N 1
ATOM 607 C CA . THR A 1 81 ? -1.889 13.178 3.913 1.00 83.12 81 THR A CA 1
ATOM 608 C C . THR A 1 81 ? -0.481 13.325 3.344 1.00 83.12 81 THR A C 1
ATOM 610 O O . THR A 1 81 ? 0.304 14.079 3.910 1.00 83.12 81 THR A O 1
ATOM 613 N N . PHE A 1 82 ? -0.187 12.697 2.194 1.00 84.56 82 PHE A N 1
ATOM 614 C CA . PHE A 1 82 ? 1.111 12.810 1.519 1.00 84.56 82 PHE A CA 1
ATOM 615 C C . PHE A 1 82 ? 1.504 14.274 1.302 1.00 84.56 82 PHE A C 1
ATOM 617 O O . PHE A 1 82 ? 2.632 14.655 1.583 1.00 84.56 82 PHE A O 1
ATOM 624 N N . HIS A 1 83 ? 0.551 15.107 0.879 1.00 81.50 83 HIS A N 1
ATOM 625 C CA . HIS A 1 83 ? 0.770 16.527 0.616 1.00 81.50 83 HIS A CA 1
ATOM 626 C C . HIS A 1 83 ? 0.293 17.454 1.752 1.00 81.50 83 HIS A C 1
ATOM 628 O O . HIS A 1 83 ? 0.063 18.634 1.514 1.00 81.50 83 HIS A O 1
ATOM 634 N N . ARG A 1 84 ? 0.085 16.941 2.979 1.00 82.12 84 ARG A N 1
ATOM 635 C CA . ARG A 1 84 ? -0.425 17.699 4.151 1.00 82.12 84 ARG A CA 1
ATOM 636 C C . ARG A 1 84 ? -1.656 18.569 3.869 1.00 82.12 84 ARG A C 1
ATOM 638 O O . ARG A 1 84 ? -1.794 19.649 4.432 1.00 82.12 84 ARG A O 1
ATOM 645 N N . GLN A 1 85 ? -2.557 18.111 3.002 1.00 80.56 85 GLN A N 1
ATOM 646 C CA . GLN A 1 85 ? -3.725 18.892 2.571 1.00 80.56 85 GLN A CA 1
ATOM 647 C C . GLN A 1 85 ? -3.395 20.235 1.886 1.00 80.56 85 GLN A C 1
ATOM 649 O O . GLN A 1 85 ? -4.252 21.118 1.841 1.00 80.56 85 GLN A O 1
ATOM 654 N N . ALA A 1 86 ? -2.191 20.373 1.316 1.00 84.00 86 ALA A N 1
ATOM 655 C CA . ALA A 1 86 ? -1.839 21.476 0.429 1.00 84.00 86 ALA A CA 1
ATOM 656 C C . ALA A 1 86 ? -2.905 21.671 -0.660 1.00 84.00 86 ALA A C 1
ATOM 658 O O . ALA A 1 86 ? -3.424 20.699 -1.218 1.00 84.00 86 ALA A O 1
ATOM 659 N N . ARG A 1 87 ? -3.232 22.931 -0.946 1.00 85.44 87 ARG A N 1
ATOM 660 C CA . ARG A 1 87 ? -4.302 23.330 -1.875 1.00 85.44 87 ARG A CA 1
ATOM 661 C C . ARG A 1 87 ? -3.785 23.743 -3.247 1.00 85.44 87 ARG A C 1
ATOM 663 O O . ARG A 1 87 ? -4.578 23.992 -4.151 1.00 85.44 87 ARG A O 1
ATOM 670 N N . SER A 1 88 ? -2.469 23.820 -3.409 1.00 85.56 88 SER A N 1
ATOM 671 C CA . SER A 1 88 ? -1.816 24.192 -4.659 1.00 85.56 88 SER A CA 1
ATOM 672 C C . SER A 1 88 ? -0.482 23.467 -4.817 1.00 85.56 88 SER A C 1
ATOM 674 O O . SER A 1 88 ? 0.126 23.048 -3.835 1.00 85.56 88 SER A O 1
ATOM 676 N N . VAL A 1 89 ? -0.005 23.355 -6.059 1.00 82.94 89 VAL A N 1
ATOM 677 C CA . VAL A 1 89 ? 1.335 22.820 -6.362 1.00 82.94 89 VAL A CA 1
ATOM 678 C C . VAL A 1 89 ? 2.417 23.639 -5.653 1.00 82.94 89 VAL A C 1
ATOM 680 O O . VAL A 1 89 ? 3.328 23.066 -5.068 1.00 82.94 89 VAL A O 1
ATOM 683 N N . HIS A 1 90 ? 2.253 24.963 -5.604 1.00 86.44 90 HIS A N 1
ATOM 684 C CA . HIS A 1 90 ? 3.178 25.857 -4.911 1.00 86.44 90 HIS A CA 1
ATOM 685 C C . HIS A 1 90 ? 3.300 25.536 -3.412 1.00 86.44 90 HIS A C 1
ATOM 687 O O . HIS A 1 90 ? 4.399 25.516 -2.866 1.00 86.44 90 HIS A O 1
ATOM 693 N N . GLU A 1 91 ? 2.185 25.231 -2.739 1.00 85.56 91 GLU A N 1
ATOM 694 C CA . GLU A 1 91 ? 2.211 24.807 -1.333 1.00 85.56 91 GLU A CA 1
ATOM 695 C C . GLU A 1 91 ? 2.902 23.453 -1.139 1.00 85.56 91 GLU A C 1
ATOM 697 O O . GLU A 1 91 ? 3.553 23.254 -0.115 1.00 85.56 91 GLU A O 1
ATOM 702 N N . ILE A 1 92 ? 2.776 22.530 -2.097 1.00 83.25 92 ILE A N 1
ATOM 703 C CA . ILE A 1 92 ? 3.472 21.237 -2.052 1.00 83.25 92 ILE A CA 1
ATOM 704 C C . ILE A 1 92 ? 4.982 21.465 -2.140 1.00 83.25 92 ILE A C 1
ATOM 706 O O . ILE A 1 92 ? 5.714 20.998 -1.269 1.00 83.25 92 ILE A O 1
ATOM 710 N N . GLU A 1 93 ? 5.430 22.222 -3.144 1.00 85.19 93 GLU A N 1
ATOM 711 C CA . GLU A 1 93 ? 6.847 22.533 -3.381 1.00 85.19 93 GLU A CA 1
ATOM 712 C C . GLU A 1 93 ? 7.484 23.304 -2.216 1.00 85.19 93 GLU A C 1
ATOM 714 O O . GLU A 1 93 ? 8.645 23.082 -1.883 1.00 85.19 93 GLU A O 1
ATOM 719 N N . ALA A 1 94 ? 6.723 24.175 -1.547 1.00 86.50 94 ALA A N 1
ATOM 720 C CA . ALA A 1 94 ? 7.202 24.910 -0.377 1.00 86.50 94 ALA A CA 1
ATOM 721 C C . ALA A 1 94 ? 7.368 24.030 0.877 1.00 86.50 94 ALA A C 1
ATOM 723 O O . ALA A 1 94 ? 8.108 24.392 1.791 1.00 86.50 94 ALA A O 1
ATOM 724 N N . GLN A 1 95 ? 6.657 22.901 0.960 1.00 84.56 95 GLN A N 1
ATOM 725 C CA . GLN A 1 95 ? 6.622 22.047 2.152 1.00 84.56 95 GLN A CA 1
ATOM 726 C C . GLN A 1 95 ? 7.485 20.790 2.035 1.00 84.56 95 GLN A C 1
ATOM 728 O O . GLN A 1 95 ? 7.799 20.181 3.063 1.00 84.56 95 GLN A O 1
ATOM 733 N N . MET A 1 96 ? 7.816 20.361 0.816 1.00 85.50 96 MET A N 1
ATOM 734 C CA . MET A 1 96 ? 8.649 19.188 0.572 1.00 85.50 96 MET A CA 1
ATOM 735 C C . MET A 1 96 ? 9.248 19.180 -0.833 1.00 85.50 96 MET A C 1
ATOM 737 O O . MET A 1 96 ? 8.680 19.726 -1.776 1.00 85.50 96 MET A O 1
ATOM 741 N N . ASP A 1 97 ? 10.336 18.430 -0.987 1.00 89.50 97 ASP A N 1
ATOM 742 C CA . ASP A 1 97 ? 10.778 17.971 -2.299 1.00 89.50 97 ASP A CA 1
ATOM 743 C C . ASP A 1 97 ? 9.888 16.798 -2.743 1.00 89.50 97 ASP A C 1
ATOM 745 O O . ASP A 1 97 ? 10.061 15.652 -2.321 1.00 89.50 97 ASP A O 1
ATOM 749 N N . PHE A 1 98 ? 8.893 17.098 -3.580 1.00 87.31 98 PHE A N 1
ATOM 750 C CA . PHE A 1 98 ? 7.938 16.106 -4.078 1.00 87.31 98 PHE A CA 1
ATOM 751 C C . PHE A 1 98 ? 8.627 14.946 -4.811 1.00 87.31 98 PHE A C 1
ATOM 753 O O . PHE A 1 98 ? 8.228 13.789 -4.662 1.00 87.31 98 PHE A O 1
ATOM 760 N N . SER A 1 99 ? 9.667 15.242 -5.596 1.00 89.88 99 SER A N 1
ATOM 761 C CA . SER A 1 99 ? 10.393 14.228 -6.360 1.00 89.88 99 SER A CA 1
ATOM 762 C C . SER A 1 99 ? 11.147 13.287 -5.424 1.00 89.88 99 SER A C 1
ATOM 764 O O . SER A 1 99 ? 11.115 12.068 -5.615 1.00 89.88 99 SER A O 1
ATOM 766 N N . ASP A 1 100 ? 11.777 13.834 -4.385 1.00 91.56 100 ASP A N 1
ATOM 767 C CA . ASP A 1 100 ? 12.487 13.054 -3.375 1.00 91.56 100 ASP A CA 1
ATOM 768 C C . ASP A 1 100 ? 11.550 12.151 -2.557 1.00 91.56 100 ASP A C 1
ATOM 770 O O . ASP A 1 100 ? 11.838 10.970 -2.354 1.00 91.56 100 ASP A O 1
ATOM 774 N N . GLU A 1 101 ? 10.385 12.659 -2.149 1.00 91.38 101 GLU A N 1
ATOM 775 C CA . GLU A 1 101 ? 9.389 11.871 -1.413 1.00 91.38 101 GLU A CA 1
ATOM 776 C C . GLU A 1 101 ? 8.817 10.723 -2.260 1.00 91.38 101 GLU A C 1
ATOM 778 O O . GLU A 1 101 ? 8.696 9.588 -1.790 1.00 91.38 101 GLU A O 1
ATOM 783 N N . VAL A 1 102 ? 8.540 10.964 -3.546 1.00 92.00 102 VAL A N 1
ATOM 784 C CA . VAL A 1 102 ? 8.121 9.900 -4.475 1.00 92.00 102 VAL A CA 1
ATOM 785 C C . VAL A 1 102 ? 9.251 8.893 -4.716 1.00 92.00 102 VAL A C 1
ATOM 787 O O . VAL A 1 102 ? 8.996 7.688 -4.806 1.00 92.00 102 VAL A O 1
ATOM 790 N N . ARG A 1 103 ? 10.506 9.351 -4.807 1.00 94.31 103 ARG A N 1
ATOM 791 C CA . ARG A 1 103 ? 11.683 8.483 -4.952 1.00 94.31 103 ARG A CA 1
ATOM 792 C C . ARG A 1 103 ? 11.813 7.527 -3.763 1.00 94.31 103 ARG A C 1
ATOM 794 O O . ARG A 1 103 ? 11.945 6.326 -3.993 1.00 94.31 103 ARG A O 1
ATOM 801 N N . LYS A 1 104 ? 11.678 8.019 -2.527 1.00 93.88 104 LYS A N 1
ATOM 802 C CA . LYS A 1 104 ? 11.701 7.196 -1.302 1.00 93.88 104 LYS A CA 1
ATOM 803 C C . LYS A 1 104 ? 10.641 6.090 -1.324 1.00 93.88 104 LYS A C 1
ATOM 805 O O . LYS A 1 104 ? 10.954 4.939 -1.028 1.00 93.88 104 LYS A O 1
ATOM 810 N N . LEU A 1 105 ? 9.408 6.405 -1.737 1.00 93.50 105 LEU A N 1
ATOM 811 C CA . LEU A 1 105 ? 8.342 5.401 -1.868 1.00 93.50 105 LEU A CA 1
ATOM 812 C C . LEU A 1 105 ? 8.686 4.326 -2.908 1.00 93.50 105 LEU A C 1
ATOM 814 O O . LEU A 1 105 ? 8.498 3.134 -2.664 1.00 93.50 105 LEU A O 1
ATOM 818 N N . ARG A 1 106 ? 9.219 4.730 -4.066 1.00 94.81 106 ARG A N 1
ATOM 819 C CA . ARG A 1 106 ? 9.622 3.794 -5.128 1.00 94.81 106 ARG A CA 1
ATOM 820 C C . ARG A 1 106 ? 10.759 2.876 -4.685 1.00 94.81 106 ARG A C 1
ATOM 822 O O . ARG A 1 106 ? 10.741 1.697 -5.026 1.00 94.81 106 ARG A O 1
ATOM 829 N N . GLU A 1 107 ? 11.735 3.399 -3.952 1.00 95.56 107 GLU A N 1
ATOM 830 C CA . GLU A 1 107 ? 12.848 2.616 -3.408 1.00 95.56 107 GLU A CA 1
ATOM 831 C C . GLU A 1 107 ? 12.366 1.597 -2.376 1.00 95.56 107 GLU A C 1
ATOM 833 O O . GLU A 1 107 ? 12.702 0.418 -2.488 1.00 95.56 107 GLU A O 1
ATOM 838 N N . ALA A 1 108 ? 11.511 2.015 -1.439 1.00 94.69 108 ALA A N 1
ATOM 839 C CA . ALA A 1 108 ? 10.918 1.117 -0.453 1.00 94.69 108 ALA A CA 1
ATOM 840 C C . ALA A 1 108 ? 10.077 0.009 -1.114 1.00 94.69 108 ALA A C 1
ATOM 842 O O . ALA A 1 108 ? 10.227 -1.165 -0.777 1.00 94.69 108 ALA A O 1
ATOM 843 N N . TYR A 1 109 ? 9.257 0.344 -2.116 1.00 96.56 109 TYR A N 1
ATOM 844 C CA . TYR A 1 109 ? 8.505 -0.653 -2.883 1.00 96.56 109 TYR A CA 1
ATOM 845 C C . TYR A 1 109 ? 9.424 -1.661 -3.584 1.00 96.56 109 TYR A C 1
ATOM 847 O O . TYR A 1 109 ? 9.231 -2.866 -3.451 1.00 96.56 109 TYR A O 1
ATOM 855 N N . ARG A 1 110 ? 10.466 -1.190 -4.285 1.00 97.00 110 ARG A N 1
ATOM 856 C CA . ARG A 1 110 ? 11.430 -2.074 -4.964 1.00 97.00 110 ARG A CA 1
ATOM 857 C C . ARG A 1 110 ? 12.156 -2.995 -3.989 1.00 97.00 110 ARG A C 1
ATOM 859 O O . ARG A 1 110 ? 12.352 -4.164 -4.311 1.00 97.00 110 ARG A O 1
ATOM 866 N N . ALA A 1 111 ? 12.528 -2.489 -2.815 1.00 96.69 111 ALA A N 1
ATOM 867 C CA . ALA A 1 111 ? 13.136 -3.299 -1.767 1.00 96.69 111 ALA A CA 1
ATOM 868 C C . ALA A 1 111 ? 12.189 -4.415 -1.293 1.00 96.69 111 ALA A C 1
ATOM 870 O O . ALA A 1 111 ? 12.629 -5.547 -1.114 1.00 96.69 111 ALA A O 1
ATOM 871 N N . HIS A 1 112 ? 10.890 -4.132 -1.160 1.00 97.19 112 HIS A N 1
ATOM 872 C CA . HIS A 1 112 ? 9.892 -5.149 -0.822 1.00 97.19 112 HIS A CA 1
ATOM 873 C C . HIS A 1 112 ? 9.644 -6.155 -1.949 1.00 97.19 112 HIS A C 1
ATOM 875 O O . HIS A 1 112 ? 9.516 -7.341 -1.665 1.00 97.19 112 HIS A O 1
ATOM 881 N N . CYS A 1 113 ? 9.649 -5.736 -3.216 1.00 97.00 113 CYS A N 1
ATOM 882 C CA . CYS A 1 113 ? 9.551 -6.667 -4.347 1.00 97.00 113 CYS A CA 1
ATOM 883 C C . CYS A 1 113 ? 10.738 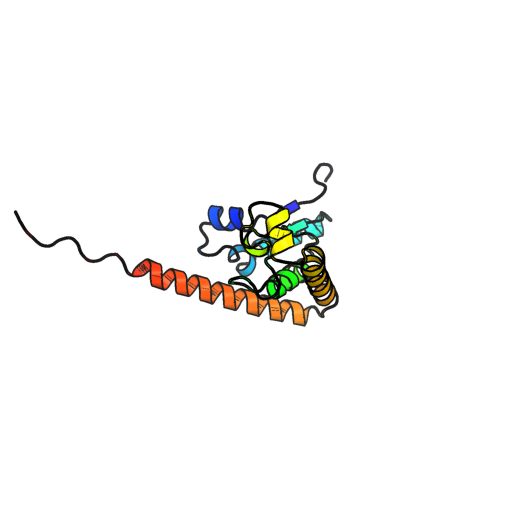-7.639 -4.431 1.00 97.00 113 CYS A C 1
ATOM 885 O O . CYS A 1 113 ? 10.597 -8.724 -4.985 1.00 97.00 113 CYS A O 1
ATOM 887 N N . ALA A 1 114 ? 11.901 -7.249 -3.904 1.00 97.19 114 ALA A N 1
ATOM 888 C CA . ALA A 1 114 ? 13.089 -8.095 -3.822 1.00 97.19 114 ALA A CA 1
ATOM 889 C C . ALA A 1 114 ? 13.175 -8.905 -2.513 1.00 97.19 114 ALA A C 1
ATOM 891 O O . ALA A 1 114 ? 14.141 -9.641 -2.320 1.00 97.19 114 ALA A O 1
ATOM 892 N N . ALA A 1 115 ? 12.216 -8.747 -1.595 1.00 97.12 115 ALA A N 1
ATOM 893 C CA . ALA A 1 115 ? 12.218 -9.441 -0.316 1.00 97.12 115 ALA A CA 1
ATOM 894 C C . ALA A 1 115 ? 11.684 -10.873 -0.447 1.00 97.12 115 ALA A C 1
ATOM 896 O O . ALA A 1 115 ? 10.824 -11.169 -1.275 1.00 97.12 115 ALA A O 1
ATOM 897 N N . GLU A 1 116 ? 12.154 -11.752 0.436 1.00 97.44 116 GLU A N 1
ATOM 898 C CA . GLU A 1 116 ? 11.646 -13.120 0.530 1.00 97.44 116 GLU A CA 1
ATOM 899 C C . GLU A 1 116 ? 10.150 -13.138 0.895 1.00 97.44 116 GLU A C 1
ATOM 901 O O . GLU A 1 116 ? 9.723 -12.348 1.748 1.00 97.44 116 GLU A O 1
ATOM 906 N N . PRO A 1 117 ? 9.353 -14.085 0.363 1.00 96.50 117 PRO A N 1
ATOM 907 C CA . PRO A 1 117 ? 7.931 -14.198 0.691 1.00 96.50 117 PRO A CA 1
ATOM 908 C C . PRO A 1 117 ? 7.658 -14.245 2.201 1.00 96.50 117 PRO A C 1
ATOM 910 O O . PRO A 1 117 ? 6.745 -13.587 2.689 1.00 96.50 117 PRO A O 1
ATOM 913 N N . ALA A 1 118 ? 8.503 -14.938 2.971 1.00 97.75 118 ALA A N 1
ATOM 914 C CA . ALA A 1 118 ? 8.380 -15.013 4.428 1.00 97.75 118 ALA A CA 1
ATOM 915 C C . ALA A 1 118 ? 8.503 -13.642 5.125 1.00 97.75 118 ALA A C 1
ATOM 917 O O . ALA A 1 118 ? 7.874 -13.407 6.158 1.00 97.75 118 ALA A O 1
ATOM 918 N N . VAL A 1 119 ? 9.291 -12.718 4.562 1.00 97.75 119 VAL A N 1
ATOM 919 C CA . VAL A 1 119 ? 9.401 -11.346 5.075 1.00 97.75 119 VAL A CA 1
ATOM 920 C C . VAL A 1 119 ? 8.101 -10.593 4.820 1.00 97.75 119 VAL A C 1
ATOM 922 O O . VAL A 1 119 ? 7.604 -9.933 5.730 1.00 97.75 119 VAL A O 1
ATOM 925 N N . LEU A 1 120 ? 7.531 -10.715 3.620 1.00 97.88 120 LEU A N 1
ATOM 926 C CA . LEU A 1 120 ? 6.268 -10.066 3.261 1.00 97.88 120 LEU A CA 1
ATOM 927 C C . LEU A 1 120 ? 5.100 -10.590 4.103 1.00 97.88 120 LEU A C 1
ATOM 929 O O . LEU A 1 120 ? 4.317 -9.792 4.610 1.00 97.88 120 LEU A O 1
ATOM 933 N N . GLU A 1 121 ? 5.038 -11.897 4.353 1.00 97.94 121 GLU A N 1
ATOM 934 C CA . GLU A 1 121 ? 4.034 -12.494 5.243 1.00 97.94 121 GLU A CA 1
ATOM 935 C C . GLU A 1 121 ? 4.178 -12.013 6.696 1.00 97.94 121 GLU A C 1
ATOM 937 O O . GLU A 1 121 ? 3.187 -11.737 7.374 1.00 97.94 121 GLU A O 1
ATOM 942 N N . SER A 1 122 ? 5.411 -11.821 7.177 1.00 98.12 122 SER A N 1
ATOM 943 C CA . SER A 1 122 ? 5.652 -11.206 8.488 1.00 98.12 122 SER A CA 1
ATOM 944 C C . SER A 1 122 ? 5.170 -9.749 8.539 1.00 98.12 122 SER A C 1
ATOM 946 O O . SER A 1 122 ? 4.534 -9.339 9.514 1.00 98.12 122 SER A O 1
ATOM 948 N N . GLN A 1 123 ? 5.395 -8.957 7.481 1.00 97.44 123 GLN A N 1
ATOM 949 C CA . GLN A 1 123 ? 4.848 -7.595 7.404 1.00 97.44 123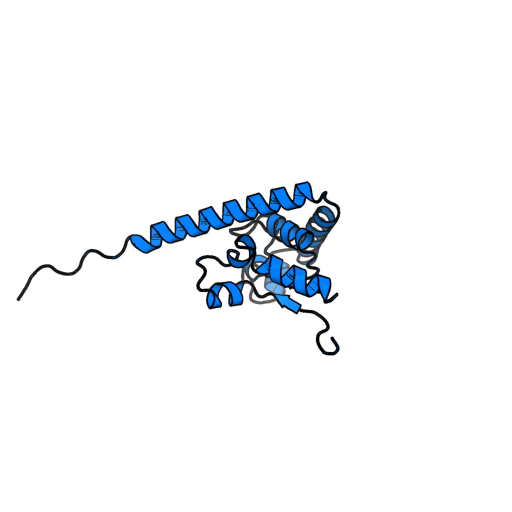 GLN A CA 1
ATOM 950 C C . GLN A 1 123 ? 3.315 -7.600 7.346 1.00 97.44 123 GLN A C 1
ATOM 952 O O . GLN A 1 123 ? 2.687 -6.804 8.043 1.00 97.44 123 GLN A O 1
ATOM 957 N N . HIS A 1 124 ? 2.708 -8.529 6.606 1.00 98.00 124 HIS A N 1
ATOM 958 C CA . HIS A 1 124 ? 1.257 -8.696 6.559 1.00 98.00 124 HIS A CA 1
ATOM 959 C C . HIS A 1 124 ? 0.674 -9.013 7.942 1.00 98.00 124 HIS A C 1
ATOM 961 O O . HIS A 1 124 ? -0.295 -8.389 8.379 1.00 98.00 124 HIS A O 1
ATOM 967 N N . ALA A 1 125 ? 1.309 -9.914 8.697 1.00 98.12 125 ALA A N 1
ATOM 968 C CA . ALA A 1 125 ? 0.915 -10.202 10.074 1.00 98.12 125 ALA A CA 1
ATOM 969 C C . ALA A 1 125 ? 0.971 -8.946 10.966 1.00 98.12 125 ALA A C 1
ATOM 971 O O . ALA A 1 125 ? 0.067 -8.714 11.773 1.00 98.12 125 ALA A O 1
ATOM 972 N N . ARG A 1 126 ? 1.985 -8.087 10.786 1.00 97.44 126 ARG A N 1
ATOM 973 C CA . ARG A 1 126 ? 2.077 -6.793 11.488 1.00 97.44 126 ARG A CA 1
ATOM 974 C C . ARG A 1 126 ? 0.959 -5.835 11.078 1.00 97.44 126 ARG A C 1
ATOM 976 O O . ARG A 1 126 ? 0.381 -5.196 11.955 1.00 97.44 126 ARG A O 1
ATOM 983 N N . VAL A 1 127 ? 0.629 -5.749 9.787 1.00 97.00 127 VAL A N 1
ATOM 984 C CA . VAL A 1 127 ? -0.505 -4.949 9.289 1.00 97.00 127 VAL A CA 1
ATOM 985 C C . VAL A 1 127 ? -1.800 -5.396 9.958 1.00 97.00 127 VAL A C 1
ATOM 987 O O . VAL A 1 127 ? -2.508 -4.562 10.524 1.00 97.00 127 VAL A O 1
ATOM 990 N N . ARG A 1 128 ? -2.079 -6.704 9.963 1.00 98.12 128 ARG A N 1
ATOM 991 C CA . ARG A 1 128 ? -3.277 -7.269 10.597 1.00 98.12 128 ARG A CA 1
ATOM 992 C C . ARG A 1 128 ? -3.358 -6.912 12.078 1.00 98.12 128 ARG A C 1
ATOM 994 O O . ARG A 1 128 ? -4.390 -6.413 12.517 1.00 98.12 128 ARG A O 1
ATOM 1001 N N . ALA A 1 129 ? -2.258 -7.067 12.815 1.00 97.44 129 ALA A N 1
ATOM 1002 C CA . ALA A 1 129 ? -2.205 -6.720 14.233 1.00 97.44 129 ALA A CA 1
ATOM 1003 C C . ALA A 1 129 ? -2.472 -5.223 14.493 1.00 97.44 129 ALA A C 1
ATOM 1005 O O . ALA A 1 129 ? -3.213 -4.877 15.412 1.00 97.44 129 ALA A O 1
ATOM 1006 N N . ILE A 1 130 ? -1.905 -4.320 13.684 1.00 96.19 130 ILE A N 1
ATOM 1007 C CA . ILE A 1 130 ? -2.144 -2.871 13.811 1.00 96.19 130 ILE A CA 1
ATOM 1008 C C . ILE A 1 130 ? -3.611 -2.538 13.523 1.00 96.19 130 ILE A C 1
ATOM 1010 O O . ILE A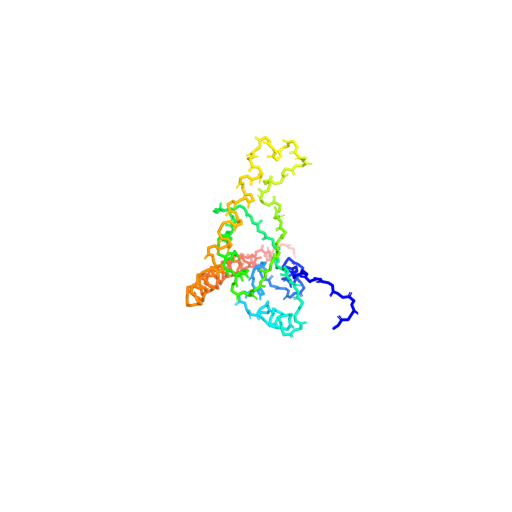 1 130 ? -4.239 -1.793 14.278 1.00 96.19 130 ILE A O 1
ATOM 1014 N N . VAL A 1 131 ? -4.169 -3.098 12.448 1.00 96.06 131 VAL A N 1
ATOM 1015 C CA . VAL A 1 131 ? -5.570 -2.885 12.066 1.00 96.06 131 VAL A CA 1
ATOM 1016 C C . VAL A 1 131 ? -6.513 -3.371 13.164 1.00 96.06 131 VAL A C 1
ATOM 1018 O O . VAL A 1 131 ? -7.403 -2.624 13.569 1.00 96.06 131 VAL A O 1
ATOM 1021 N N . GLU A 1 132 ? -6.284 -4.568 13.703 1.00 96.31 132 GLU A N 1
ATOM 1022 C CA . GLU A 1 132 ? -7.074 -5.127 14.803 1.00 96.31 132 GLU A CA 1
ATOM 1023 C C . GLU A 1 132 ? -7.042 -4.220 16.042 1.00 96.31 132 GLU A C 1
ATOM 1025 O O . GLU A 1 132 ? -8.089 -3.894 16.605 1.00 96.31 132 GLU A O 1
ATOM 1030 N N . GLN A 1 133 ? -5.862 -3.716 16.419 1.00 95.94 133 GLN A N 1
ATOM 1031 C CA . GLN A 1 133 ? -5.724 -2.780 17.538 1.00 95.94 133 GLN A CA 1
ATOM 1032 C C . GLN A 1 133 ? -6.490 -1.469 17.315 1.00 95.94 133 GLN A C 1
ATOM 1034 O O . GLN A 1 133 ? -7.107 -0.950 18.249 1.00 95.94 133 GLN A O 1
ATOM 1039 N N . ILE A 1 134 ? -6.459 -0.911 16.100 1.00 94.62 134 ILE A N 1
ATOM 1040 C CA . ILE A 1 134 ? -7.192 0.319 15.758 1.00 94.62 134 ILE A CA 1
ATOM 1041 C C . ILE A 1 134 ? -8.704 0.077 15.837 1.00 94.62 134 ILE A C 1
ATOM 1043 O O . ILE A 1 134 ? -9.426 0.869 16.447 1.00 94.62 134 ILE A O 1
ATOM 1047 N N . VAL A 1 135 ? -9.178 -1.034 15.269 1.00 95.12 135 VAL A N 1
ATOM 1048 C CA . VAL A 1 135 ? -10.598 -1.412 15.265 1.00 95.12 135 VAL A CA 1
ATOM 1049 C C . VAL A 1 135 ? -11.112 -1.642 16.690 1.00 95.12 135 VAL A C 1
ATOM 1051 O O . VAL A 1 135 ? -12.180 -1.135 17.042 1.00 95.12 135 VAL A O 1
ATOM 1054 N N . ALA A 1 136 ? -10.341 -2.333 17.535 1.00 95.06 136 ALA A N 1
ATOM 1055 C CA . ALA A 1 136 ? -10.685 -2.562 18.937 1.00 95.06 136 ALA A CA 1
ATOM 1056 C C . ALA A 1 136 ? -10.785 -1.246 19.729 1.00 95.06 136 ALA A C 1
ATOM 1058 O O . ALA A 1 136 ? -11.754 -1.031 20.462 1.00 95.06 136 ALA A O 1
ATOM 1059 N N . LYS A 1 137 ? -9.835 -0.321 19.534 1.00 93.25 137 LYS A N 1
ATOM 1060 C CA . LYS A 1 137 ? -9.871 1.010 20.165 1.00 93.25 137 LYS A CA 1
ATOM 1061 C C . LYS A 1 137 ? -11.099 1.815 19.738 1.00 93.25 137 LYS A C 1
ATOM 1063 O O . LYS A 1 137 ? -11.750 2.405 20.594 1.00 93.25 137 LYS A O 1
ATOM 1068 N N . ALA A 1 138 ? -11.446 1.798 18.450 1.00 89.12 138 ALA A N 1
ATOM 1069 C CA . ALA A 1 138 ? -12.643 2.467 17.937 1.00 89.12 138 ALA A CA 1
ATOM 1070 C C . ALA A 1 138 ? -13.948 1.859 18.489 1.00 89.12 138 ALA A C 1
ATOM 1072 O O . ALA A 1 138 ? -14.951 2.554 18.647 1.00 89.12 138 ALA A O 1
ATOM 1073 N N . ALA A 1 139 ? -13.956 0.558 18.800 1.00 86.94 139 ALA A N 1
ATOM 1074 C CA . ALA A 1 139 ? -15.097 -0.098 19.430 1.00 86.94 139 ALA A CA 1
ATOM 1075 C C . ALA A 1 139 ? -15.307 0.312 20.887 1.00 86.94 139 ALA A C 1
ATOM 1077 O O . ALA A 1 139 ? -16.447 0.544 21.290 1.00 86.94 139 ALA A O 1
ATOM 1078 N N . ALA A 1 140 ? -14.220 0.445 21.646 1.00 82.56 140 ALA A N 1
ATOM 1079 C CA . ALA A 1 140 ? -14.272 0.862 23.040 1.00 82.56 140 ALA A CA 1
ATOM 1080 C C . ALA A 1 140 ? -14.782 2.306 23.202 1.00 82.56 140 ALA A C 1
ATOM 1082 O O . ALA A 1 140 ? -15.545 2.587 24.124 1.00 82.56 140 ALA A O 1
ATOM 1083 N N . THR A 1 141 ? -14.433 3.216 22.286 1.00 77.00 141 THR A N 1
ATOM 1084 C CA . THR A 1 141 ? -14.913 4.611 22.307 1.00 77.00 141 THR A CA 1
ATOM 1085 C C . THR A 1 141 ? -16.356 4.775 21.826 1.00 77.00 141 THR A C 1
ATOM 1087 O O . THR A 1 141 ? -17.045 5.678 22.294 1.00 77.00 141 THR A O 1
ATOM 1090 N N . GLY A 1 142 ? -16.853 3.898 20.946 1.00 60.34 142 GLY A N 1
ATOM 1091 C CA . GLY A 1 142 ? -18.238 3.940 20.456 1.00 60.34 142 GLY A CA 1
ATOM 1092 C C . GLY A 1 142 ? -19.297 3.446 21.453 1.00 60.34 142 GLY A C 1
ATOM 1093 O O . GLY A 1 142 ? -20.474 3.750 21.285 1.00 60.34 142 GLY A O 1
ATOM 1094 N N . SER A 1 143 ? -18.901 2.710 22.498 1.00 55.06 143 SER A N 1
ATOM 1095 C CA . SER A 1 143 ? -19.832 2.099 23.464 1.00 55.06 143 SER A CA 1
ATOM 1096 C C . SER A 1 143 ? -20.072 2.939 24.733 1.00 55.06 143 SER A C 1
ATOM 1098 O O . SER A 1 143 ? -20.813 2.510 25.613 1.00 55.06 143 SER A O 1
ATOM 1100 N N . GLY A 1 144 ? -19.458 4.125 24.842 1.00 46.12 144 GLY A N 1
ATOM 1101 C CA . GLY A 1 144 ? -19.425 4.936 26.069 1.00 46.12 144 GLY A CA 1
ATOM 1102 C C . GLY A 1 144 ? -20.442 6.078 26.185 1.00 46.12 144 GLY A C 1
ATOM 1103 O O . GLY A 1 144 ? -20.336 6.849 27.132 1.00 46.12 144 GLY A O 1
ATOM 1104 N N . ASN A 1 145 ? -21.403 6.233 25.263 1.00 44.47 145 ASN A N 1
ATOM 1105 C CA . ASN A 1 145 ? -22.308 7.399 25.264 1.00 44.47 145 ASN A CA 1
ATOM 1106 C C . ASN A 1 145 ? -23.808 7.053 25.185 1.00 44.47 145 ASN A C 1
ATOM 1108 O O . ASN A 1 145 ? -24.546 7.657 24.413 1.00 44.47 145 ASN A O 1
ATOM 1112 N N . THR A 1 146 ? -24.272 6.067 25.965 1.00 47.12 146 THR A N 1
ATOM 1113 C CA . THR A 1 146 ? -25.716 5.775 26.111 1.00 47.12 146 THR A CA 1
ATOM 1114 C C . THR A 1 146 ? -26.119 5.568 27.573 1.00 47.12 146 THR A C 1
ATOM 1116 O O . THR A 1 146 ? -26.595 4.503 27.927 1.00 47.12 146 THR A O 1
ATOM 1119 N N . THR A 1 147 ? -25.946 6.571 28.435 1.00 48.34 147 THR A N 1
ATOM 1120 C CA . THR A 1 147 ? -26.710 6.689 29.697 1.00 48.34 147 THR A CA 1
ATOM 1121 C C . THR A 1 147 ? -26.555 8.100 30.257 1.00 48.34 147 THR A C 1
ATOM 1123 O O . THR A 1 147 ? -25.559 8.367 30.921 1.00 48.34 147 THR A O 1
ATOM 1126 N N . ALA A 1 148 ? -27.518 8.989 29.987 1.00 48.19 148 ALA A N 1
ATOM 1127 C CA . ALA A 1 148 ? -28.009 10.011 30.926 1.00 48.19 148 ALA A CA 1
ATOM 1128 C C . ALA A 1 148 ? -28.942 11.010 30.218 1.00 48.19 148 ALA A C 1
ATOM 1130 O O . ALA A 1 148 ? -28.541 12.129 29.934 1.00 48.19 148 ALA A O 1
ATOM 1131 N N . THR A 1 149 ? -30.202 10.640 29.992 1.00 47.16 149 THR A N 1
ATOM 1132 C CA . THR A 1 149 ? -31.323 11.596 30.044 1.00 47.16 149 THR A CA 1
ATOM 1133 C C . THR A 1 149 ? -32.604 10.824 30.325 1.00 47.16 149 THR A C 1
ATOM 1135 O O . THR A 1 149 ? -33.093 10.063 29.497 1.00 47.16 149 THR A O 1
ATOM 1138 N N . GLY A 1 150 ? -33.138 10.995 31.531 1.00 41.59 150 GLY A N 1
ATOM 1139 C CA . GLY A 1 150 ? -34.399 10.378 31.915 1.00 41.59 150 GLY A CA 1
ATOM 1140 C C . GLY A 1 150 ? -34.576 10.290 33.419 1.00 41.59 150 GLY A C 1
ATOM 1141 O O . GLY A 1 150 ? -34.791 9.199 33.932 1.00 41.59 150 GLY A O 1
ATOM 1142 N N . ASN A 1 151 ? -34.469 11.414 34.134 1.00 42.81 151 ASN A N 1
ATOM 1143 C CA . ASN A 1 151 ? -35.091 11.502 35.449 1.00 42.81 151 ASN A CA 1
ATOM 1144 C C . ASN A 1 151 ? -35.863 12.818 35.598 1.00 42.81 151 ASN A C 1
ATOM 1146 O O . ASN A 1 151 ? -35.283 13.896 35.506 1.00 42.81 151 ASN A O 1
ATOM 1150 N N . ALA A 1 152 ? -37.171 12.628 35.770 1.00 44.25 152 ALA A N 1
ATOM 1151 C CA . ALA A 1 152 ? -38.182 13.430 36.448 1.00 44.25 152 ALA A CA 1
ATOM 1152 C C . ALA A 1 152 ? -38.119 14.965 36.365 1.00 44.25 152 ALA A C 1
ATOM 1154 O O . ALA A 1 152 ? -37.289 15.606 37.001 1.00 44.25 152 ALA A O 1
ATOM 1155 N N . ASN A 1 153 ? -39.125 15.536 35.694 1.00 43.00 153 ASN A N 1
ATOM 1156 C CA . ASN A 1 153 ? -39.983 16.582 36.262 1.00 43.00 153 ASN A CA 1
ATOM 1157 C C . ASN A 1 153 ? -41.237 16.749 35.390 1.00 43.00 153 ASN A C 1
ATOM 1159 O O . ASN A 1 153 ? -41.113 17.016 34.194 1.00 43.00 153 ASN A O 1
ATOM 1163 N N . GLY A 1 154 ? -42.417 16.614 36.004 1.00 39.50 154 GLY A N 1
ATOM 1164 C CA . GLY A 1 154 ? -43.725 16.869 35.391 1.00 39.50 154 GLY A CA 1
ATOM 1165 C C . GLY A 1 154 ? -44.787 15.896 35.857 1.00 39.50 154 GLY A C 1
ATOM 1166 O O . GLY A 1 154 ? -44.982 14.897 35.136 1.00 39.50 154 GLY A O 1
#

Radius of gyration: 19.12 Å; chains: 1; bounding box: 57×41×60 Å

Secondary structure (DSSP, 8-state):
--S-S-EEE-HHHHHHHTT-SSTTHHHHTTHHHHHHHHHHHTT--EEEEEE--TT-TTTTHHHHHHHHHHHT--EEEEPTTTTTT-SSHHHHHHH--HHHHHHHHHHHHHHHHTS-HHHHHHHHHHHHHHHHHHHHHHHHHHTS----------

Foldseek 3Di:
DPDAQEEEAALQVVCVVVVHPDSCVCVLVCVVLVVLVVCVVVVHAYHYHAAAFAPDDLQGRLLVLLSCLLSVHDDHHHDCNNQPVDPDPVSSVVVDDPVVRVVVSVVSSVVSNPDDNVVSVVSSVVVNVSSVVVRVVSVVVVVPPPDDDDDDDD

InterPro domains:
  IPR015813 Pyruvate/Phosphoenolpyruvate kinase-like domain superfamily [SSF51621] (2-87)

pLDDT: mean 88.1, std 14.57, range [39.5, 98.25]